Protein AF-A0A0L0BF76-F1 (afdb_monomer_lite)

Sequence (167 aa):
MIHRDQHTRLTITTPVLDPTVLTTLSEDLSPTIALDLIINFTSLLDSRITRIDHTLTQHRNHRQPQHHAQQHHQDAHEAHHRDDSSDDDNSNDGGEDDRHVEALLSMRNGAAMAGARRLELIATSALSRTTKGSIAVEPLIRQLMQEARRFKAAAARIQQPNPHLAA

Radius of gyration: 25.27 Å; chains: 1; bounding box: 90×43×69 Å

Structure (mmCIF, N/CA/C/O backbone):
data_AF-A0A0L0BF76-F1
#
_entry.id   AF-A0A0L0BF76-F1
#
loop_
_atom_site.group_PDB
_atom_site.id
_atom_site.type_symbol
_atom_site.label_atom_id
_atom_site.label_alt_id
_atom_site.label_comp_id
_atom_site.label_asym_id
_atom_site.label_entity_id
_atom_site.label_seq_id
_atom_site.pdbx_PDB_ins_code
_atom_site.Cartn_x
_atom_site.Cartn_y
_atom_site.Cartn_z
_atom_site.occupancy
_atom_site.B_iso_or_equiv
_atom_site.auth_seq_id
_atom_site.auth_comp_id
_atom_site.auth_asym_id
_atom_site.auth_atom_id
_atom_site.pdbx_PDB_model_num
ATOM 1 N N . MET A 1 1 ? -47.607 7.124 -18.768 1.00 45.69 1 MET A N 1
ATOM 2 C CA . MET A 1 1 ? -46.303 7.806 -18.941 1.00 45.69 1 MET A CA 1
ATOM 3 C C . MET A 1 1 ? -45.612 7.892 -17.589 1.00 45.69 1 MET A C 1
ATOM 5 O O . MET A 1 1 ? -45.805 8.868 -16.884 1.00 45.69 1 MET A O 1
ATOM 9 N N . ILE A 1 2 ? -44.878 6.855 -17.180 1.00 57.84 2 ILE A N 1
ATOM 10 C CA . ILE A 1 2 ? -44.111 6.851 -15.927 1.00 57.84 2 ILE A CA 1
ATOM 11 C C . ILE A 1 2 ? -42.776 6.138 -16.185 1.00 57.84 2 ILE A C 1
ATOM 13 O O . ILE A 1 2 ? -42.764 4.974 -16.563 1.00 57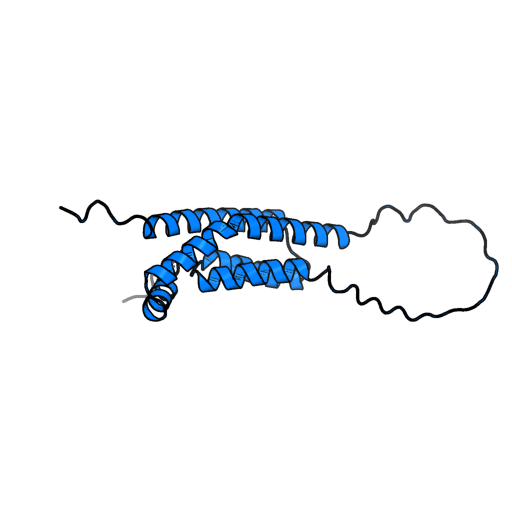.8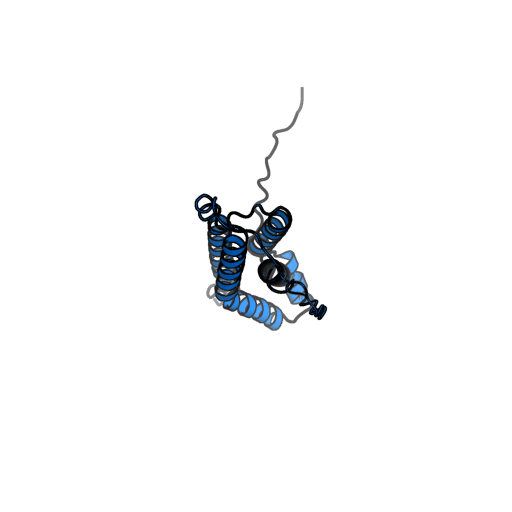4 2 ILE A O 1
ATOM 17 N N . HIS A 1 3 ? -41.708 6.907 -15.951 1.00 52.09 3 HIS A N 1
ATOM 18 C CA . HIS A 1 3 ? -40.372 6.538 -15.466 1.00 52.09 3 HIS A CA 1
ATOM 19 C C . HIS A 1 3 ? -39.430 5.762 -16.391 1.00 52.09 3 HIS A C 1
ATOM 21 O O . HIS A 1 3 ? -39.648 4.596 -16.708 1.00 52.09 3 HIS A O 1
ATOM 27 N N . ARG A 1 4 ? -38.277 6.383 -16.677 1.00 47.19 4 ARG A N 1
ATOM 28 C CA . ARG A 1 4 ? -37.021 5.641 -16.776 1.00 47.19 4 ARG A CA 1
ATOM 29 C C . ARG A 1 4 ? -35.808 6.511 -16.442 1.00 47.19 4 ARG A C 1
ATOM 31 O O . ARG A 1 4 ? -35.504 7.474 -17.136 1.00 47.19 4 ARG A O 1
ATOM 38 N N . ASP A 1 5 ? -35.213 6.129 -15.317 1.00 43.53 5 ASP A N 1
ATOM 39 C CA . ASP A 1 5 ? -33.795 6.129 -14.971 1.00 43.53 5 ASP A CA 1
ATOM 40 C C . ASP A 1 5 ? -32.989 7.424 -15.118 1.00 43.53 5 ASP A C 1
ATOM 42 O O . ASP A 1 5 ? -32.239 7.643 -16.070 1.00 43.53 5 ASP A O 1
ATOM 46 N N . GLN A 1 6 ? -33.015 8.214 -14.041 1.00 49.28 6 GLN A N 1
ATOM 47 C CA . GLN A 1 6 ? -31.829 8.968 -13.659 1.00 49.28 6 GLN A CA 1
ATOM 48 C C . GLN A 1 6 ? -30.742 7.969 -13.250 1.00 49.28 6 GLN A C 1
ATOM 50 O O . GLN A 1 6 ? -30.779 7.406 -12.159 1.00 49.28 6 GLN A O 1
ATOM 55 N N . HIS A 1 7 ? -29.771 7.752 -14.136 1.00 41.53 7 HIS A N 1
ATOM 56 C CA . HIS A 1 7 ? -28.515 7.091 -13.808 1.00 41.53 7 HIS A CA 1
ATOM 57 C C . HIS A 1 7 ? -27.762 7.931 -12.767 1.00 41.53 7 HIS A C 1
ATOM 59 O O . HIS A 1 7 ? -26.927 8.774 -13.102 1.00 41.53 7 HIS A O 1
ATOM 65 N N . THR A 1 8 ? -28.031 7.686 -11.488 1.00 48.16 8 THR A N 1
ATOM 66 C CA . THR A 1 8 ? -27.128 8.023 -10.392 1.00 48.16 8 THR A CA 1
ATOM 67 C C . THR A 1 8 ? -25.820 7.282 -10.649 1.00 48.16 8 THR A C 1
ATOM 69 O O . THR A 1 8 ? -25.641 6.121 -10.287 1.00 48.16 8 THR A O 1
ATOM 72 N N . ARG A 1 9 ? -24.874 7.957 -11.309 1.00 42.00 9 ARG A N 1
ATOM 73 C CA . ARG A 1 9 ? -23.456 7.602 -11.255 1.00 42.00 9 ARG A CA 1
ATOM 74 C C . ARG A 1 9 ? -23.020 7.765 -9.802 1.00 42.00 9 ARG A C 1
ATOM 76 O O . ARG A 1 9 ? -22.516 8.810 -9.408 1.00 42.00 9 ARG A O 1
ATOM 83 N N . LEU A 1 10 ? -23.250 6.729 -9.001 1.00 43.56 10 LEU A N 1
ATOM 84 C CA . LEU A 1 10 ? -22.604 6.551 -7.713 1.00 43.56 10 LEU A CA 1
ATOM 85 C C . LEU A 1 10 ? -21.108 6.447 -8.012 1.00 43.56 10 LEU A C 1
ATOM 87 O O . LEU A 1 10 ? -20.595 5.387 -8.362 1.00 43.56 10 LEU A O 1
ATOM 91 N N . THR A 1 11 ? -20.401 7.572 -7.968 1.00 46.62 11 THR A N 1
ATOM 92 C CA . THR A 1 11 ? -18.943 7.583 -7.911 1.00 46.62 11 THR A CA 1
ATOM 93 C C . THR A 1 11 ? -18.562 6.954 -6.582 1.00 46.62 11 THR A C 1
ATOM 95 O O . THR A 1 11 ? -18.493 7.635 -5.558 1.00 46.62 11 THR A O 1
ATOM 98 N N . ILE A 1 12 ? -18.389 5.631 -6.590 1.00 58.25 12 ILE A N 1
ATOM 99 C CA . ILE A 1 12 ? -17.930 4.856 -5.443 1.00 58.25 12 ILE A CA 1
ATOM 100 C C . ILE A 1 12 ? -16.511 5.339 -5.142 1.00 58.25 12 ILE A C 1
ATOM 102 O O . ILE A 1 12 ? -15.534 4.938 -5.775 1.00 58.25 12 ILE A O 1
ATOM 106 N N . THR A 1 13 ? -16.402 6.288 -4.217 1.00 76.38 13 THR A N 1
ATOM 107 C CA . THR A 1 13 ? -15.116 6.786 -3.745 1.00 76.38 13 THR A CA 1
ATOM 108 C C . THR A 1 13 ? -14.524 5.688 -2.881 1.00 76.38 13 THR A C 1
ATOM 110 O O . THR A 1 13 ? -14.979 5.480 -1.762 1.00 76.38 13 THR A O 1
ATOM 113 N N . THR A 1 14 ? -13.536 4.956 -3.403 1.00 81.25 14 THR A N 1
ATOM 114 C CA . THR A 1 14 ? -12.830 3.951 -2.602 1.00 81.25 14 THR A CA 1
ATOM 115 C C . THR A 1 14 ? -12.260 4.635 -1.361 1.00 81.25 14 THR A C 1
ATOM 117 O O . THR A 1 14 ? -11.498 5.605 -1.528 1.00 81.25 14 THR A O 1
ATOM 120 N N . PRO A 1 15 ? -12.636 4.184 -0.153 1.00 86.31 15 PRO A N 1
ATOM 121 C CA . PRO A 1 15 ? -12.181 4.809 1.071 1.00 86.31 15 PRO A CA 1
ATOM 122 C C . PRO A 1 15 ? -10.672 4.595 1.233 1.00 86.31 15 PRO A C 1
ATOM 124 O O . PRO A 1 15 ? -10.092 3.643 0.708 1.00 86.31 15 PRO A O 1
ATOM 127 N N . VAL A 1 16 ? -10.018 5.534 1.916 1.00 89.00 16 VAL A N 1
ATOM 128 C CA . VAL A 1 16 ? -8.572 5.465 2.185 1.00 89.00 16 VAL A CA 1
ATOM 129 C C . VAL A 1 16 ? -8.261 4.347 3.186 1.00 89.00 16 VAL A C 1
ATOM 131 O O . VAL A 1 16 ? -7.258 3.655 3.029 1.00 89.00 16 VAL A O 1
ATOM 134 N N . LEU A 1 17 ? -9.146 4.170 4.168 1.00 89.75 17 LEU A N 1
ATOM 135 C CA . LEU A 1 17 ? -9.170 3.074 5.131 1.00 89.75 17 LEU A CA 1
ATOM 136 C C . LEU A 1 17 ? -10.441 2.265 4.907 1.00 89.75 17 LEU A C 1
ATOM 138 O O . LEU A 1 17 ? -11.532 2.834 4.885 1.00 89.75 17 LEU A O 1
ATOM 142 N N . ASP A 1 18 ? -10.293 0.963 4.734 1.00 92.31 18 ASP A N 1
ATOM 143 C CA . ASP A 1 18 ? -11.413 0.049 4.583 1.00 92.31 18 ASP A CA 1
ATOM 144 C C . ASP A 1 18 ? -12.053 -0.226 5.958 1.00 92.31 18 ASP A C 1
ATOM 146 O O . ASP A 1 18 ? -11.412 -0.843 6.814 1.00 92.31 18 ASP A O 1
ATOM 150 N N . PRO A 1 19 ? -13.296 0.235 6.204 1.00 89.44 19 PRO A N 1
ATOM 151 C CA . PRO A 1 19 ? -13.946 0.041 7.494 1.00 89.44 19 PRO A CA 1
ATOM 152 C C . PRO A 1 19 ? -14.225 -1.435 7.781 1.00 89.44 19 PRO A C 1
ATOM 154 O O . PRO A 1 19 ? -14.171 -1.835 8.936 1.00 89.44 19 PRO A O 1
ATOM 157 N N . THR A 1 20 ? -14.471 -2.254 6.754 1.00 92.69 20 THR A N 1
ATOM 158 C CA . THR A 1 20 ? -14.720 -3.686 6.930 1.00 92.69 20 THR A CA 1
ATOM 159 C C . THR A 1 20 ? -13.459 -4.383 7.425 1.00 92.69 20 THR A C 1
ATOM 161 O O . THR A 1 20 ? -13.525 -5.123 8.399 1.00 92.69 20 THR A O 1
ATOM 164 N N . VAL A 1 21 ? -12.298 -4.080 6.832 1.00 92.19 21 VAL A N 1
ATOM 165 C CA . VAL A 1 21 ? -11.008 -4.627 7.294 1.00 92.19 21 VAL A CA 1
ATOM 166 C C . VAL A 1 21 ? -10.702 -4.186 8.725 1.00 92.19 21 VAL A C 1
ATOM 168 O O . VAL A 1 21 ? -10.252 -5.000 9.523 1.00 92.19 21 VAL A O 1
ATOM 171 N N . LEU A 1 22 ? -10.972 -2.927 9.080 1.00 89.00 22 LEU A N 1
ATOM 172 C CA . LEU A 1 22 ? -10.767 -2.438 10.449 1.00 89.00 22 LEU A CA 1
ATOM 173 C C . LEU A 1 22 ? -11.657 -3.148 11.474 1.00 89.00 22 LEU A C 1
ATOM 175 O O . LEU A 1 22 ? -11.180 -3.474 12.562 1.00 89.00 22 LEU A O 1
ATOM 179 N N . THR A 1 23 ? -12.929 -3.386 11.136 1.00 92.25 23 THR A N 1
ATOM 180 C CA . THR A 1 23 ? -13.856 -4.131 11.995 1.00 92.25 23 THR A CA 1
ATOM 181 C C . THR A 1 23 ? -13.369 -5.560 12.183 1.00 92.25 23 THR A C 1
ATOM 183 O O . THR A 1 23 ? -13.173 -5.968 13.320 1.00 92.25 23 THR A O 1
ATOM 186 N N . THR A 1 24 ? -13.061 -6.271 11.096 1.00 93.00 24 THR A N 1
ATOM 187 C CA . THR A 1 24 ? -12.552 -7.647 11.169 1.00 93.00 24 THR A CA 1
ATOM 188 C C . THR A 1 24 ? -11.244 -7.731 11.955 1.00 93.00 24 THR A C 1
ATOM 190 O O . THR A 1 24 ? -11.117 -8.571 12.834 1.00 93.00 24 THR A O 1
ATOM 193 N N . LEU A 1 25 ? -10.294 -6.813 11.734 1.00 91.12 25 LEU A N 1
ATOM 194 C CA . LEU A 1 25 ? -9.057 -6.762 12.521 1.00 91.12 25 LEU A CA 1
ATOM 195 C C . LEU A 1 25 ? -9.315 -6.539 14.011 1.00 91.12 25 LEU A C 1
ATOM 197 O O . LEU A 1 25 ? -8.584 -7.093 14.814 1.00 91.12 25 LEU A O 1
ATOM 201 N N . SER A 1 26 ? -10.302 -5.721 14.380 1.00 90.81 26 SER A N 1
ATOM 202 C CA . SER A 1 26 ? -10.629 -5.443 15.789 1.00 90.81 26 SER A CA 1
ATOM 203 C C . SER A 1 26 ? -11.451 -6.553 16.455 1.00 90.81 26 SER A C 1
ATOM 205 O O . SER A 1 26 ? -11.559 -6.579 17.680 1.00 90.81 26 SER A O 1
ATOM 207 N N . GLU A 1 27 ? -12.082 -7.417 15.660 1.00 94.06 27 GLU A N 1
ATOM 208 C CA . GLU A 1 27 ? -12.786 -8.615 16.126 1.00 94.06 27 GLU A CA 1
ATOM 209 C C . GLU A 1 27 ? -11.806 -9.786 16.292 1.00 94.06 27 GLU A C 1
ATOM 211 O O . GLU A 1 27 ? -11.817 -10.454 17.327 1.00 94.06 27 GLU A O 1
ATOM 216 N N . ASP A 1 28 ? -10.926 -9.996 15.308 1.00 95.12 28 ASP A N 1
ATOM 217 C CA . ASP A 1 28 ? -9.936 -11.080 15.291 1.00 95.12 28 ASP A CA 1
ATOM 218 C C . ASP A 1 28 ? -8.720 -10.783 16.184 1.00 95.12 28 ASP A C 1
ATOM 220 O O . ASP A 1 28 ? -8.120 -11.686 16.774 1.00 95.12 28 ASP A O 1
ATOM 224 N N . LEU A 1 29 ? -8.335 -9.510 16.281 1.00 90.88 29 LEU A N 1
ATOM 225 C CA . LEU A 1 29 ? -7.261 -9.004 17.131 1.00 90.88 29 LEU A CA 1
ATOM 226 C C . LEU A 1 29 ? -7.866 -8.025 18.134 1.00 90.88 29 LEU A C 1
ATOM 228 O O . LEU A 1 29 ? -8.844 -7.346 17.841 1.00 90.88 29 LEU A O 1
ATOM 232 N N . SER A 1 30 ? -7.266 -7.878 19.316 1.00 93.25 30 SER A N 1
ATOM 233 C CA . SER A 1 30 ? -7.707 -6.802 20.208 1.00 93.25 30 SER A CA 1
ATOM 234 C C . SER A 1 30 ? -7.554 -5.436 19.506 1.00 93.25 30 SER A C 1
ATOM 236 O O . SER A 1 30 ? -6.600 -5.251 18.740 1.00 93.25 30 SER A O 1
ATOM 238 N N . PRO A 1 31 ? -8.430 -4.447 19.777 1.00 90.81 31 PRO A N 1
ATOM 239 C CA . PRO A 1 31 ? -8.363 -3.134 19.128 1.00 90.81 31 PRO A CA 1
ATOM 240 C C . PRO A 1 31 ? -6.987 -2.458 19.229 1.00 90.81 31 PRO A C 1
ATOM 242 O O . PRO A 1 31 ? -6.551 -1.788 18.295 1.00 90.81 31 PRO A O 1
ATOM 245 N N . THR A 1 32 ? -6.272 -2.675 20.337 1.00 92.06 32 THR A N 1
ATOM 246 C CA . THR A 1 32 ? -4.900 -2.189 20.533 1.00 92.06 32 THR A CA 1
ATOM 247 C C . THR A 1 32 ? -3.929 -2.799 19.524 1.00 92.06 32 THR A C 1
ATOM 249 O O . THR A 1 32 ? -3.174 -2.071 18.890 1.00 92.06 32 THR A O 1
ATOM 252 N N . ILE A 1 33 ? -3.982 -4.120 19.317 1.00 94.44 33 ILE A N 1
ATOM 253 C CA . ILE A 1 33 ? -3.107 -4.817 18.363 1.00 94.44 33 ILE A CA 1
ATOM 254 C C . ILE A 1 33 ? -3.438 -4.397 16.926 1.00 94.44 33 ILE A C 1
ATOM 256 O O . ILE A 1 33 ? -2.531 -4.170 16.124 1.00 94.44 33 ILE A O 1
ATOM 260 N N . ALA A 1 34 ? -4.726 -4.258 16.597 1.00 92.50 34 ALA A N 1
ATOM 261 C CA . ALA A 1 34 ? -5.156 -3.765 15.291 1.00 92.50 34 ALA A CA 1
ATOM 262 C C . ALA A 1 34 ? -4.612 -2.349 15.017 1.00 92.50 34 ALA A C 1
ATOM 264 O O . ALA A 1 34 ? -4.093 -2.075 13.931 1.00 92.50 34 ALA A O 1
ATOM 265 N N . LEU A 1 35 ? -4.665 -1.462 16.015 1.00 92.56 35 LEU A N 1
ATOM 266 C CA . LEU A 1 35 ? -4.116 -0.113 15.915 1.00 92.56 35 LEU A CA 1
ATOM 267 C C . LEU A 1 35 ? -2.587 -0.116 15.775 1.00 92.56 35 LEU A C 1
ATOM 269 O O . LEU A 1 35 ? -2.061 0.585 14.908 1.00 92.56 35 LEU A O 1
ATOM 273 N N . ASP A 1 36 ? -1.881 -0.932 16.558 1.00 94.56 36 ASP A N 1
ATOM 274 C CA . ASP A 1 36 ? -0.424 -1.084 16.471 1.00 94.56 36 ASP A CA 1
ATOM 275 C C . ASP A 1 36 ? 0.011 -1.578 15.088 1.00 94.56 36 ASP A C 1
ATOM 277 O O . ASP A 1 36 ? 0.995 -1.088 14.531 1.00 94.56 36 ASP A O 1
ATOM 281 N N . LEU A 1 37 ? -0.738 -2.503 14.481 1.00 94.38 37 LEU A N 1
ATOM 282 C CA . LEU A 1 37 ? -0.484 -2.967 13.116 1.00 94.38 37 LEU A CA 1
ATOM 283 C C . LEU A 1 37 ? -0.574 -1.813 12.112 1.00 94.38 37 LEU A C 1
ATOM 285 O O . LEU A 1 37 ? 0.315 -1.658 11.270 1.00 94.38 37 LEU A O 1
ATOM 289 N N . ILE A 1 38 ? -1.610 -0.978 12.215 1.00 93.94 38 ILE A N 1
ATOM 290 C CA . ILE A 1 38 ? -1.791 0.189 11.341 1.00 93.94 38 ILE A CA 1
ATOM 291 C C . ILE A 1 38 ? -0.654 1.190 11.557 1.00 93.94 38 ILE A C 1
ATOM 293 O O . ILE A 1 38 ? -0.069 1.660 10.580 1.00 93.94 38 ILE A O 1
ATOM 297 N N . ILE A 1 39 ? -0.290 1.484 12.809 1.00 94.06 39 ILE A N 1
ATOM 298 C CA . ILE A 1 39 ? 0.824 2.381 13.152 1.00 94.06 39 ILE A CA 1
ATOM 299 C C . ILE A 1 39 ? 2.133 1.858 12.552 1.00 94.06 39 ILE A C 1
ATOM 301 O O . ILE A 1 39 ? 2.818 2.584 11.827 1.00 94.06 39 ILE A O 1
ATOM 305 N N . ASN A 1 40 ? 2.447 0.584 12.772 1.00 95.69 40 ASN A N 1
ATOM 306 C CA . ASN A 1 40 ? 3.652 -0.052 12.249 1.00 95.69 40 ASN A CA 1
ATOM 307 C C . ASN A 1 40 ? 3.678 -0.056 10.720 1.00 95.69 40 ASN A C 1
ATOM 309 O O . ASN A 1 40 ? 4.713 0.203 10.110 1.00 95.69 40 ASN A O 1
ATOM 313 N N . PHE A 1 41 ? 2.542 -0.289 10.065 1.00 96.00 41 PHE A N 1
ATOM 314 C CA . PHE A 1 41 ? 2.477 -0.158 8.617 1.00 96.00 41 PHE A CA 1
ATOM 315 C C . PHE A 1 41 ? 2.720 1.294 8.175 1.00 96.00 41 PHE A C 1
ATOM 317 O O . PHE A 1 41 ? 3.522 1.522 7.268 1.00 96.00 41 PHE A O 1
ATOM 324 N N . THR A 1 42 ? 2.104 2.287 8.834 1.00 95.38 42 THR A N 1
ATOM 325 C CA . THR A 1 42 ? 2.287 3.708 8.482 1.00 95.38 42 THR A CA 1
ATOM 326 C C . THR A 1 42 ? 3.727 4.192 8.620 1.00 95.38 42 THR A C 1
ATOM 328 O O . THR A 1 42 ? 4.177 4.966 7.769 1.00 95.38 42 THR A O 1
ATOM 331 N N . SER A 1 43 ? 4.459 3.741 9.645 1.00 96.06 43 SER A N 1
ATOM 332 C CA . SER A 1 43 ? 5.856 4.132 9.870 1.00 96.06 43 SER A CA 1
ATOM 333 C C . SER A 1 43 ? 6.790 3.577 8.790 1.00 96.06 43 SER A C 1
ATOM 335 O O . SER A 1 43 ? 7.764 4.227 8.415 1.00 96.06 43 SER A O 1
ATOM 337 N N . LEU A 1 44 ? 6.450 2.420 8.214 1.00 96.69 44 LEU A N 1
ATOM 338 C CA . LEU A 1 44 ? 7.225 1.765 7.160 1.00 96.69 44 LEU A CA 1
ATOM 339 C C . LEU A 1 44 ? 6.888 2.249 5.740 1.00 96.69 44 LEU A C 1
ATOM 341 O O . LEU A 1 44 ? 7.558 1.846 4.790 1.00 96.69 44 LEU A O 1
ATOM 345 N N . LEU A 1 45 ? 5.861 3.082 5.548 1.00 95.56 45 LEU A N 1
ATOM 346 C CA . LEU A 1 45 ? 5.413 3.458 4.201 1.00 95.56 45 LEU A CA 1
ATOM 347 C C . LEU A 1 45 ? 6.485 4.188 3.389 1.00 95.56 45 LEU A C 1
ATOM 349 O O . LEU A 1 45 ? 6.689 3.846 2.226 1.00 95.56 45 LEU A O 1
ATOM 353 N N . ASP A 1 46 ? 7.178 5.164 3.980 1.00 96.00 46 ASP A N 1
ATOM 354 C CA . ASP A 1 46 ? 8.155 5.962 3.228 1.00 96.00 46 ASP A CA 1
ATOM 355 C C . ASP A 1 46 ? 9.350 5.105 2.805 1.00 96.00 46 ASP A C 1
ATOM 357 O O . ASP A 1 46 ? 9.738 5.124 1.640 1.00 96.00 46 ASP A O 1
ATOM 361 N N . SER A 1 47 ? 9.882 4.285 3.717 1.00 96.19 47 SER A N 1
ATOM 362 C CA . SER A 1 47 ? 11.007 3.396 3.412 1.00 96.19 47 SER A CA 1
ATOM 363 C C . SER A 1 47 ? 10.643 2.356 2.351 1.00 96.19 47 SER A C 1
ATOM 365 O O . SER A 1 47 ? 11.434 2.102 1.440 1.00 96.19 47 SER A O 1
ATOM 367 N N . ARG A 1 48 ? 9.426 1.797 2.399 1.00 96.12 48 ARG A N 1
ATOM 368 C CA . ARG A 1 48 ? 8.933 0.866 1.372 1.00 96.12 48 ARG A CA 1
ATOM 369 C C . ARG A 1 48 ? 8.776 1.542 0.011 1.00 96.12 48 ARG A C 1
ATOM 371 O O . ARG A 1 48 ? 9.159 0.946 -0.991 1.00 96.12 48 ARG A O 1
ATOM 378 N N . ILE A 1 49 ? 8.251 2.769 -0.042 1.00 96.50 49 ILE A N 1
ATOM 379 C CA . ILE A 1 49 ? 8.117 3.521 -1.300 1.00 96.50 49 ILE A CA 1
ATOM 380 C C . ILE A 1 49 ? 9.494 3.834 -1.891 1.00 96.50 49 ILE A C 1
ATOM 382 O O . ILE A 1 49 ? 9.696 3.596 -3.078 1.00 96.50 49 ILE A O 1
ATOM 386 N N . THR A 1 50 ? 10.457 4.271 -1.076 1.00 96.12 50 THR A N 1
ATOM 387 C CA . THR A 1 50 ? 11.841 4.500 -1.521 1.00 96.12 50 THR A CA 1
ATOM 388 C C . THR A 1 50 ? 12.483 3.222 -2.061 1.00 96.12 50 THR A C 1
ATOM 390 O O . THR A 1 50 ? 13.135 3.250 -3.102 1.00 96.12 50 THR A O 1
ATOM 393 N N . ARG A 1 51 ? 12.270 2.071 -1.407 1.00 94.88 51 ARG A N 1
ATOM 394 C CA . ARG A 1 51 ? 12.767 0.779 -1.910 1.00 94.88 51 ARG A CA 1
ATOM 395 C C . ARG A 1 51 ? 12.130 0.403 -3.253 1.00 94.88 51 ARG A C 1
ATOM 397 O O . ARG A 1 51 ? 12.828 -0.106 -4.129 1.00 94.88 51 ARG A O 1
ATOM 404 N N . ILE A 1 52 ? 10.832 0.659 -3.440 1.00 94.62 52 ILE A N 1
ATOM 405 C CA . ILE A 1 52 ? 10.149 0.441 -4.727 1.00 94.62 52 ILE A CA 1
ATOM 406 C C . ILE A 1 52 ? 10.743 1.346 -5.813 1.00 94.62 52 ILE A C 1
ATOM 408 O O . ILE A 1 52 ? 11.046 0.859 -6.897 1.00 94.62 52 ILE A O 1
ATOM 412 N N . ASP A 1 53 ? 10.951 2.632 -5.524 1.00 95.50 53 ASP A N 1
ATOM 413 C CA . ASP A 1 53 ? 11.552 3.586 -6.465 1.00 95.50 53 ASP A CA 1
ATOM 414 C C . ASP A 1 53 ? 12.950 3.144 -6.909 1.00 95.50 53 ASP A C 1
ATOM 416 O O . ASP A 1 53 ? 13.234 3.034 -8.103 1.00 95.50 53 ASP A O 1
ATOM 420 N N . HIS A 1 54 ? 13.794 2.781 -5.941 1.00 93.69 54 HIS A N 1
ATOM 421 C CA . HIS A 1 54 ? 15.148 2.311 -6.200 1.00 93.69 54 HIS A CA 1
ATOM 422 C C . HIS A 1 54 ? 15.162 1.042 -7.061 1.00 93.69 54 HIS A C 1
ATOM 424 O O . HIS A 1 54 ? 15.821 1.004 -8.097 1.00 93.69 54 HIS A O 1
ATOM 430 N N . THR A 1 55 ? 14.396 0.017 -6.676 1.00 92.62 55 THR A N 1
ATOM 431 C CA . THR A 1 55 ? 14.367 -1.267 -7.400 1.00 92.62 55 THR A CA 1
ATOM 432 C C . THR A 1 55 ? 13.780 -1.137 -8.809 1.00 92.62 55 THR A C 1
ATOM 434 O O . THR A 1 55 ? 14.307 -1.737 -9.744 1.00 92.62 55 THR A O 1
ATOM 437 N N . LEU A 1 56 ? 12.743 -0.316 -9.004 1.00 89.62 56 LEU A N 1
ATOM 438 C CA . LEU A 1 56 ? 12.176 -0.055 -10.331 1.00 89.62 56 LEU A CA 1
ATOM 439 C C . LEU A 1 56 ? 13.121 0.754 -11.226 1.00 89.62 56 LEU A C 1
ATOM 441 O O . LEU A 1 56 ? 13.226 0.467 -12.420 1.00 89.62 56 LEU A O 1
ATOM 445 N N . THR A 1 57 ? 13.814 1.746 -10.666 1.00 90.38 57 THR A N 1
ATOM 446 C CA . THR A 1 57 ? 14.799 2.554 -11.397 1.00 90.38 57 THR A CA 1
ATOM 447 C C . THR A 1 57 ? 15.997 1.708 -11.814 1.00 90.38 57 THR A C 1
ATOM 449 O O . THR A 1 57 ? 16.414 1.763 -12.970 1.00 90.38 57 THR A O 1
ATOM 452 N N . GLN A 1 58 ? 16.504 0.860 -10.915 1.00 88.56 58 GLN A N 1
ATOM 453 C CA . GLN A 1 58 ? 17.565 -0.091 -11.238 1.00 88.56 58 GLN A CA 1
ATOM 454 C C . GLN A 1 58 ? 17.146 -1.034 -12.367 1.00 88.56 58 GLN A C 1
ATOM 456 O O . GLN A 1 58 ? 17.857 -1.122 -13.364 1.00 88.56 58 GLN A O 1
ATOM 461 N N . HIS A 1 59 ? 15.983 -1.681 -12.272 1.00 86.50 59 HIS A N 1
ATOM 462 C CA . HIS A 1 59 ? 15.502 -2.582 -13.325 1.00 86.50 59 HIS A CA 1
ATOM 463 C C . HIS A 1 59 ? 15.328 -1.864 -14.678 1.00 86.50 59 HIS A C 1
ATOM 465 O O . HIS A 1 59 ? 15.699 -2.397 -15.724 1.00 86.50 59 HIS A O 1
ATOM 471 N N . ARG A 1 60 ? 14.837 -0.615 -14.682 1.00 85.19 60 ARG A N 1
ATOM 472 C CA . ARG A 1 60 ? 14.752 0.202 -15.905 1.00 85.19 60 ARG A CA 1
ATOM 473 C C . ARG A 1 60 ? 16.125 0.458 -16.531 1.00 85.19 60 ARG A C 1
ATOM 475 O O . ARG A 1 60 ? 16.241 0.374 -17.750 1.00 85.19 60 ARG A O 1
ATOM 482 N N . ASN A 1 61 ? 17.134 0.767 -15.718 1.00 83.94 61 ASN A N 1
ATOM 483 C CA . ASN A 1 61 ? 18.490 1.035 -16.196 1.00 83.94 61 ASN A CA 1
ATOM 484 C C . ASN A 1 61 ? 19.141 -0.221 -16.797 1.00 83.94 61 ASN A C 1
ATOM 486 O O . ASN A 1 61 ? 19.776 -0.119 -17.839 1.00 83.94 61 ASN A O 1
ATOM 490 N N . HIS A 1 62 ? 18.925 -1.402 -16.205 1.00 81.00 62 HIS A N 1
ATOM 491 C CA . HIS A 1 62 ? 19.423 -2.670 -16.759 1.00 81.00 62 HIS A CA 1
ATOM 492 C C . HIS A 1 62 ? 18.712 -3.057 -18.066 1.00 81.00 62 HIS A C 1
ATOM 494 O O . HIS A 1 62 ? 19.335 -3.586 -18.982 1.00 81.00 62 HIS A O 1
ATOM 500 N N . ARG A 1 63 ? 17.417 -2.734 -18.205 1.00 74.94 63 ARG A N 1
ATOM 501 C CA . ARG A 1 63 ? 16.639 -2.996 -19.430 1.00 74.94 63 ARG A CA 1
ATOM 502 C C . ARG A 1 63 ? 16.851 -2.011 -20.575 1.00 74.94 63 ARG A C 1
ATOM 504 O O . ARG A 1 63 ? 16.313 -2.245 -21.656 1.00 74.94 63 ARG A O 1
ATOM 511 N N . GLN A 1 64 ? 17.595 -0.929 -20.376 1.00 66.69 64 GLN A N 1
ATOM 512 C CA . GLN A 1 64 ? 18.060 -0.079 -21.469 1.00 66.69 64 GLN A CA 1
ATOM 513 C C . GLN A 1 64 ? 19.506 -0.459 -21.808 1.00 66.69 64 GLN A C 1
ATOM 515 O O . GLN A 1 64 ? 20.428 0.215 -21.347 1.00 66.69 64 GLN A O 1
ATOM 520 N N . PRO A 1 65 ? 19.748 -1.517 -22.611 1.00 57.47 65 PRO A N 1
ATOM 521 C CA . PRO A 1 65 ? 21.075 -1.735 -23.150 1.00 57.47 65 PRO A CA 1
ATOM 522 C C . PRO A 1 65 ? 21.458 -0.510 -23.981 1.00 57.47 65 PRO A C 1
ATOM 524 O O . PRO A 1 65 ? 20.636 0.072 -24.696 1.00 57.47 65 PRO A O 1
ATOM 527 N N . GLN A 1 66 ? 22.715 -0.104 -23.841 1.00 53.75 66 GLN A N 1
ATOM 528 C CA . GLN A 1 66 ? 23.350 0.982 -24.569 1.00 53.75 66 GLN A CA 1
ATOM 529 C C . GLN A 1 66 ? 23.187 0.798 -26.090 1.00 53.75 66 GLN A C 1
ATOM 531 O O . GLN A 1 66 ? 24.082 0.311 -26.769 1.00 53.75 66 GLN A O 1
ATOM 536 N N . HIS A 1 67 ? 22.085 1.267 -26.674 1.00 53.47 67 HIS A N 1
ATOM 537 C CA . HIS A 1 67 ? 21.905 1.338 -28.131 1.00 53.47 67 HIS A CA 1
ATOM 538 C C . HIS A 1 67 ? 22.849 2.359 -28.814 1.00 53.47 67 HIS A C 1
ATOM 540 O O . HIS A 1 67 ? 22.646 2.698 -29.974 1.00 53.47 67 HIS A O 1
ATOM 546 N N . HIS A 1 68 ? 23.879 2.858 -28.120 1.00 52.97 68 HIS A N 1
ATOM 547 C CA . HIS A 1 68 ? 24.794 3.894 -28.609 1.00 52.97 68 HIS A CA 1
ATOM 548 C C . HIS A 1 68 ? 26.246 3.436 -28.827 1.00 52.97 68 HIS A C 1
ATOM 550 O O . HIS A 1 68 ? 27.049 4.245 -29.279 1.00 52.97 68 HIS A O 1
ATOM 556 N N . ALA A 1 69 ? 26.607 2.175 -28.562 1.00 56.59 69 ALA A N 1
ATOM 557 C CA . ALA A 1 69 ? 28.010 1.738 -28.634 1.00 56.59 69 ALA A CA 1
ATOM 558 C C . ALA A 1 69 ? 28.344 0.755 -29.772 1.00 56.59 69 ALA A C 1
ATOM 560 O O . ALA A 1 69 ? 29.410 0.149 -29.751 1.00 56.59 69 ALA A O 1
ATOM 561 N N . GLN A 1 70 ? 27.487 0.597 -30.788 1.00 51.06 70 GLN A N 1
ATOM 562 C CA . GLN A 1 70 ? 27.767 -0.334 -31.890 1.00 51.06 70 GLN A CA 1
ATOM 563 C C . GLN A 1 70 ? 27.604 0.323 -33.261 1.00 51.06 70 GLN A C 1
ATOM 565 O O . GLN A 1 70 ? 26.789 -0.082 -34.082 1.00 51.06 70 GLN A O 1
ATOM 570 N N . GLN A 1 71 ? 28.403 1.366 -33.505 1.00 54.00 71 GLN A N 1
ATOM 571 C CA . GLN A 1 71 ? 28.622 1.884 -34.861 1.00 54.00 71 GLN A CA 1
ATOM 572 C C . GLN A 1 71 ? 30.094 2.170 -35.199 1.00 54.00 71 GLN A C 1
ATOM 574 O O . GLN A 1 71 ? 30.387 2.705 -36.261 1.00 54.00 71 GLN A O 1
ATOM 579 N N . HIS A 1 72 ? 31.041 1.750 -34.356 1.00 55.75 72 HIS A N 1
ATOM 580 C CA . HIS A 1 72 ? 32.468 1.842 -34.663 1.00 55.75 72 HIS A CA 1
ATOM 581 C C . HIS A 1 72 ? 33.173 0.533 -34.307 1.00 55.75 72 HIS A C 1
ATOM 583 O O . HIS A 1 72 ? 33.500 0.320 -33.145 1.00 55.75 72 HIS A O 1
ATOM 589 N N . HIS A 1 73 ? 33.319 -0.341 -35.305 1.00 51.47 73 HIS A N 1
ATOM 590 C CA . HIS A 1 73 ? 34.500 -1.159 -35.640 1.00 51.47 73 HIS A CA 1
ATOM 591 C C . HIS A 1 73 ? 34.055 -2.244 -36.634 1.00 51.47 73 HIS A C 1
ATOM 593 O O . HIS A 1 73 ? 33.797 -3.391 -36.280 1.00 51.47 73 HIS A O 1
ATOM 599 N N . GLN A 1 74 ? 33.913 -1.846 -37.899 1.00 54.53 74 GLN A N 1
ATOM 600 C CA . GLN A 1 74 ? 34.306 -2.732 -38.992 1.00 54.53 74 GLN A CA 1
ATOM 601 C C . GLN A 1 74 ? 35.820 -2.561 -39.181 1.00 54.53 74 GLN A C 1
ATOM 603 O O . GLN A 1 74 ? 36.335 -1.472 -38.942 1.00 54.53 74 GLN A O 1
ATOM 608 N N . ASP A 1 75 ? 36.474 -3.649 -39.583 1.00 53.53 75 ASP A N 1
ATOM 609 C CA . ASP A 1 75 ? 37.919 -3.844 -39.762 1.00 53.53 75 ASP A CA 1
ATOM 610 C C . ASP A 1 75 ? 38.741 -4.055 -38.479 1.00 53.53 75 ASP A C 1
ATOM 612 O O . ASP A 1 75 ? 39.216 -3.119 -37.845 1.00 53.53 75 ASP A O 1
ATOM 616 N N . ALA A 1 76 ? 39.005 -5.321 -38.126 1.00 55.81 76 ALA A N 1
ATOM 617 C CA . ALA A 1 76 ? 40.173 -6.030 -38.666 1.00 55.81 76 ALA A CA 1
ATOM 618 C C . ALA A 1 76 ? 40.482 -7.347 -37.904 1.00 55.81 76 ALA A C 1
ATOM 620 O O . ALA A 1 76 ? 40.517 -7.382 -36.678 1.00 55.81 76 ALA A O 1
ATOM 621 N N . HIS A 1 77 ? 40.809 -8.380 -38.690 1.00 53.09 77 HIS A N 1
ATOM 622 C CA . HIS A 1 77 ? 41.560 -9.608 -38.374 1.00 53.09 77 HIS A CA 1
ATOM 623 C C . HIS A 1 77 ? 40.876 -10.820 -37.706 1.00 53.09 77 HIS A C 1
ATOM 625 O O . HIS A 1 77 ? 40.849 -10.994 -36.490 1.00 53.09 77 HIS A O 1
ATOM 631 N N . GLU A 1 78 ? 40.494 -11.760 -38.581 1.00 50.62 78 GLU A N 1
ATOM 632 C CA . GLU A 1 78 ? 40.653 -13.207 -38.386 1.00 50.62 78 GLU A CA 1
ATOM 633 C C . GLU A 1 78 ? 42.112 -13.575 -38.051 1.00 50.62 78 GLU A C 1
ATOM 635 O O . GLU A 1 78 ? 43.027 -13.173 -38.771 1.00 50.62 78 GLU A O 1
ATOM 640 N N . ALA A 1 79 ? 42.328 -14.397 -37.018 1.00 52.91 79 ALA A N 1
ATOM 641 C CA . ALA A 1 79 ? 42.798 -15.786 -37.165 1.00 52.91 79 ALA A CA 1
ATOM 642 C C . ALA A 1 79 ? 43.207 -16.417 -35.812 1.00 52.91 79 ALA A C 1
ATOM 644 O O . ALA A 1 79 ? 44.012 -15.863 -35.075 1.00 52.91 79 ALA A O 1
ATOM 645 N N . HIS A 1 80 ? 42.695 -17.635 -35.589 1.00 52.06 80 HIS A N 1
ATOM 646 C CA . HIS A 1 80 ? 43.220 -18.740 -34.764 1.00 52.06 80 HIS A CA 1
ATOM 647 C C . HIS A 1 80 ? 43.568 -18.526 -33.276 1.00 52.06 80 HIS A C 1
ATOM 649 O O . HIS A 1 80 ? 44.609 -17.975 -32.950 1.00 52.06 80 HIS A O 1
ATOM 655 N N . HIS A 1 81 ? 42.851 -19.215 -32.376 1.00 53.16 81 HIS A N 1
ATOM 656 C CA . HIS A 1 81 ? 43.275 -20.531 -31.860 1.00 53.16 81 HIS A CA 1
ATOM 657 C C . HIS A 1 81 ? 42.160 -21.201 -31.034 1.00 53.16 81 HIS A C 1
ATOM 659 O O . HIS A 1 81 ? 41.472 -20.550 -30.254 1.00 53.16 81 HIS A O 1
ATOM 665 N N . ARG A 1 82 ? 41.995 -22.514 -31.234 1.00 53.94 82 ARG A N 1
ATOM 666 C CA . ARG A 1 82 ? 41.272 -23.439 -30.347 1.00 53.94 82 ARG A CA 1
ATOM 667 C C . ARG A 1 82 ? 42.111 -23.651 -29.083 1.00 53.94 82 ARG A C 1
ATOM 669 O O . ARG A 1 82 ? 43.323 -23.797 -29.234 1.00 53.94 82 ARG A O 1
ATOM 676 N N . ASP A 1 83 ? 41.508 -23.676 -27.898 1.00 49.50 83 ASP A N 1
ATOM 677 C CA . ASP A 1 83 ? 41.168 -24.916 -27.181 1.00 49.50 83 ASP A CA 1
ATOM 678 C C . ASP A 1 83 ? 40.601 -24.630 -25.777 1.00 49.50 83 ASP A C 1
ATOM 680 O O . ASP A 1 83 ? 41.002 -23.683 -25.110 1.00 49.50 83 ASP A O 1
ATOM 684 N N . ASP A 1 84 ? 39.678 -25.509 -25.388 1.00 54.81 84 ASP A N 1
ATOM 685 C CA . ASP A 1 84 ? 39.542 -26.114 -24.058 1.00 54.81 84 ASP A CA 1
ATOM 686 C C . ASP A 1 84 ? 39.207 -25.246 -22.828 1.00 54.81 84 ASP A C 1
ATOM 688 O O . ASP A 1 84 ? 40.065 -24.594 -22.235 1.00 54.81 84 ASP A O 1
ATOM 692 N N . SER A 1 85 ? 37.943 -25.345 -22.393 1.00 56.53 85 SER A N 1
ATOM 693 C CA . SER A 1 85 ? 37.502 -25.687 -21.021 1.00 56.53 85 SER A CA 1
ATOM 694 C C . SER A 1 85 ? 36.095 -25.131 -20.791 1.00 56.53 85 SER A C 1
ATOM 696 O O . SER A 1 85 ? 35.898 -23.942 -20.546 1.00 56.53 85 SER A O 1
ATOM 698 N N . SER A 1 86 ? 35.094 -25.999 -20.934 1.00 57.62 86 SER A N 1
ATOM 699 C CA . SER A 1 86 ? 33.695 -25.708 -20.616 1.00 57.62 86 SER A CA 1
ATOM 700 C C . SER A 1 86 ? 33.441 -26.042 -19.149 1.00 57.62 86 SER A C 1
ATOM 702 O O . SER A 1 86 ? 33.044 -27.158 -18.829 1.00 57.62 86 SER A O 1
ATOM 704 N N . ASP A 1 87 ? 33.696 -25.077 -18.270 1.00 56.09 87 ASP A N 1
ATOM 705 C CA . ASP A 1 87 ? 33.126 -25.086 -16.928 1.00 56.09 87 ASP A CA 1
ATOM 706 C C . ASP A 1 87 ? 31.736 -24.445 -17.017 1.00 56.09 87 ASP A C 1
ATOM 708 O O . ASP A 1 87 ? 31.593 -23.235 -17.210 1.00 56.09 87 ASP A O 1
ATOM 712 N N . ASP A 1 88 ? 30.709 -25.294 -16.943 1.00 56.53 88 ASP A N 1
ATOM 713 C CA . ASP A 1 88 ? 29.294 -24.933 -16.832 1.00 56.53 88 ASP A CA 1
ATOM 714 C C . ASP A 1 88 ? 29.037 -24.218 -15.495 1.00 56.53 88 ASP A C 1
ATOM 716 O O . ASP A 1 88 ? 28.444 -24.764 -14.562 1.00 56.53 88 ASP A O 1
ATOM 720 N N . ASP A 1 89 ? 29.478 -22.968 -15.391 1.00 53.88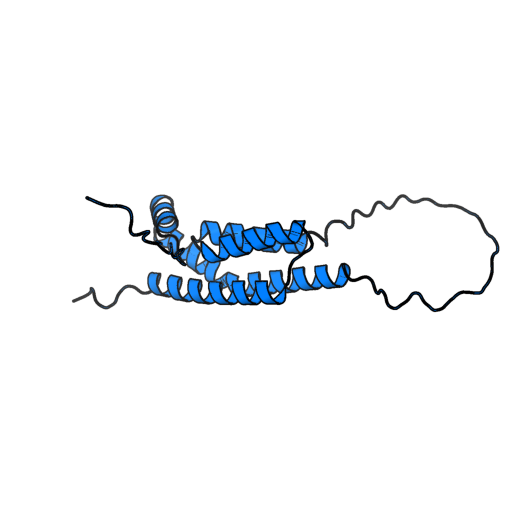 89 ASP A N 1
ATOM 721 C CA . ASP A 1 89 ? 29.105 -22.080 -14.299 1.00 53.88 89 ASP A CA 1
ATOM 722 C C . ASP A 1 89 ? 27.717 -21.500 -14.611 1.00 53.88 89 ASP A C 1
ATOM 724 O O . ASP A 1 89 ? 27.549 -20.374 -15.084 1.00 53.88 89 ASP A O 1
ATOM 728 N N . ASN A 1 90 ? 26.689 -22.336 -14.417 1.00 53.44 90 ASN A N 1
ATOM 729 C CA . ASN A 1 90 ? 25.274 -21.974 -14.495 1.00 53.44 90 ASN A CA 1
ATOM 730 C C . ASN A 1 90 ? 24.909 -21.058 -13.313 1.00 53.44 90 ASN A C 1
ATOM 732 O O . ASN A 1 90 ? 24.148 -21.418 -12.411 1.00 53.44 90 ASN A O 1
ATOM 736 N N . SER A 1 91 ? 25.497 -19.864 -13.314 1.00 56.81 91 SER A N 1
ATOM 737 C CA . SER A 1 91 ? 25.162 -18.762 -12.429 1.00 56.81 91 SER A CA 1
ATOM 738 C C . SER A 1 91 ? 23.750 -18.301 -12.769 1.00 56.81 91 SER A C 1
ATOM 740 O O . SER A 1 91 ? 23.509 -17.546 -13.707 1.00 56.81 91 SER A O 1
ATOM 742 N N . ASN A 1 92 ? 22.798 -18.825 -12.005 1.00 50.97 92 ASN A N 1
ATOM 743 C CA . ASN A 1 92 ? 21.397 -18.440 -11.994 1.00 50.97 92 ASN A CA 1
ATOM 744 C C . ASN A 1 92 ? 21.261 -16.982 -11.500 1.00 50.97 92 ASN A C 1
ATOM 746 O O . ASN A 1 92 ? 20.864 -16.737 -10.363 1.00 50.97 92 ASN A O 1
ATOM 750 N N . ASP A 1 93 ? 21.610 -16.022 -12.359 1.00 53.62 93 ASP A N 1
ATOM 751 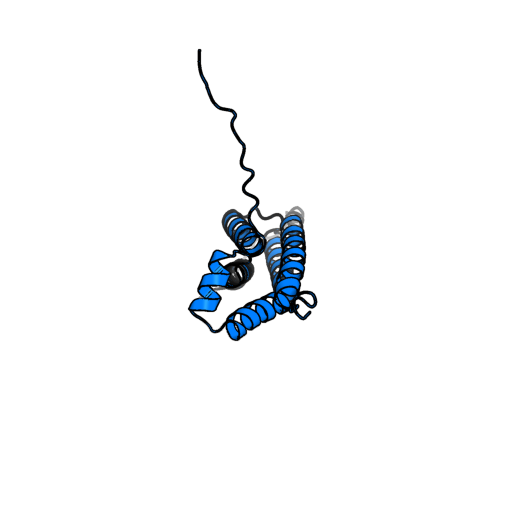C CA . ASP A 1 93 ? 21.587 -14.564 -12.134 1.00 53.62 93 ASP A CA 1
ATOM 752 C C . ASP A 1 93 ? 20.158 -13.965 -12.129 1.00 53.62 93 ASP A C 1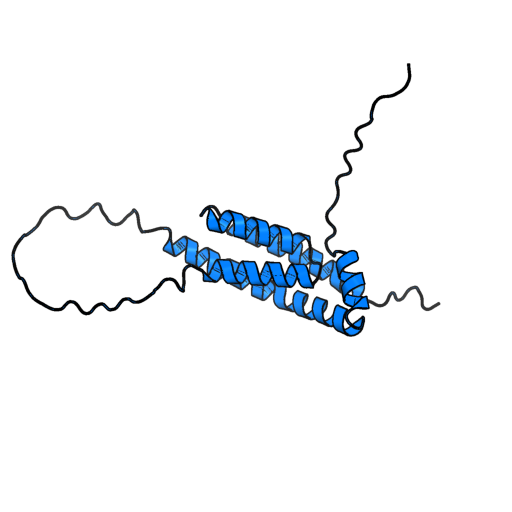
ATOM 754 O O . ASP A 1 93 ? 19.945 -12.761 -12.036 1.00 53.62 93 ASP A O 1
ATOM 758 N N . GLY A 1 94 ? 19.120 -14.809 -12.152 1.00 54.31 94 GLY A N 1
ATOM 759 C CA . GLY A 1 94 ? 17.711 -14.387 -12.146 1.00 54.31 94 GLY A CA 1
ATOM 760 C C . GLY A 1 94 ? 17.214 -13.743 -10.840 1.00 54.31 94 GLY A C 1
ATOM 761 O O . GLY A 1 94 ? 16.020 -13.498 -10.703 1.00 54.31 94 GLY A O 1
ATOM 762 N N . GLY A 1 95 ? 18.083 -13.495 -9.854 1.00 58.66 95 GLY A N 1
ATOM 763 C CA . GLY A 1 95 ? 17.696 -12.964 -8.541 1.00 58.66 95 GLY A CA 1
ATOM 764 C C . GLY A 1 95 ? 17.556 -11.439 -8.467 1.00 58.66 95 GLY A C 1
ATOM 765 O O . GLY A 1 95 ? 16.922 -10.927 -7.539 1.00 58.66 95 GLY A O 1
ATOM 766 N N . GLU A 1 96 ? 18.150 -10.686 -9.397 1.00 61.47 96 GLU A N 1
ATOM 767 C CA . GLU A 1 96 ? 18.101 -9.215 -9.363 1.00 61.47 96 GLU A CA 1
ATOM 768 C C . GLU A 1 96 ? 16.875 -8.644 -10.077 1.00 61.47 96 GLU A C 1
ATOM 770 O O . GLU A 1 96 ? 16.296 -7.654 -9.609 1.00 61.47 96 GLU A O 1
ATOM 775 N N . ASP A 1 97 ? 16.422 -9.320 -11.135 1.00 66.81 97 ASP A N 1
ATOM 776 C CA . ASP A 1 97 ? 15.281 -8.888 -11.937 1.00 66.81 97 ASP A CA 1
ATOM 777 C C . ASP A 1 97 ? 13.974 -8.880 -11.135 1.00 66.81 97 ASP A C 1
ATOM 779 O O . ASP A 1 97 ? 13.144 -8.011 -11.363 1.00 66.81 97 ASP A O 1
ATOM 783 N N . ASP A 1 98 ? 13.804 -9.709 -10.103 1.00 82.88 98 ASP A N 1
ATOM 784 C CA . ASP A 1 98 ? 12.525 -9.804 -9.380 1.00 82.88 98 ASP A CA 1
ATOM 785 C C . ASP A 1 98 ? 12.407 -8.916 -8.127 1.00 82.88 98 ASP A C 1
ATOM 787 O O . ASP A 1 98 ? 11.332 -8.817 -7.521 1.00 82.88 98 ASP A O 1
ATOM 791 N N . ARG A 1 99 ? 13.459 -8.181 -7.738 1.00 88.19 99 ARG A N 1
ATOM 792 C CA . ARG A 1 99 ? 13.453 -7.374 -6.494 1.00 88.19 99 ARG A CA 1
ATOM 793 C C . ARG A 1 99 ? 12.352 -6.312 -6.457 1.00 88.19 99 ARG A C 1
ATOM 795 O O . ARG A 1 99 ? 11.822 -5.981 -5.394 1.00 88.19 99 ARG A O 1
ATOM 802 N N . HIS A 1 100 ? 11.996 -5.765 -7.616 1.00 89.69 100 HIS A N 1
ATOM 803 C CA . HIS A 1 100 ? 10.933 -4.770 -7.730 1.00 89.69 100 HIS A CA 1
ATOM 804 C C . HIS A 1 100 ? 9.532 -5.399 -7.634 1.00 89.69 100 HIS A C 1
ATOM 806 O O . HIS A 1 100 ? 8.617 -4.783 -7.077 1.00 89.69 100 HIS A O 1
ATOM 812 N N . VAL A 1 101 ? 9.364 -6.641 -8.107 1.00 92.31 101 VAL A N 1
ATOM 813 C CA . VAL A 1 101 ? 8.138 -7.433 -7.921 1.00 92.31 101 VAL A CA 1
ATOM 814 C C . VAL A 1 101 ? 7.948 -7.747 -6.439 1.00 92.31 101 VAL A C 1
ATOM 816 O O . VAL A 1 101 ? 6.867 -7.509 -5.899 1.00 92.31 101 VAL A O 1
ATOM 819 N N . GLU A 1 102 ? 9.005 -8.190 -5.757 1.00 93.12 102 GLU A N 1
ATOM 820 C CA . GLU A 1 102 ? 8.981 -8.475 -4.319 1.00 93.12 102 GLU A CA 1
ATOM 821 C C . GLU A 1 102 ? 8.598 -7.231 -3.496 1.00 93.12 102 GLU A C 1
ATOM 823 O O . GLU A 1 102 ? 7.715 -7.287 -2.634 1.00 93.12 102 GLU A O 1
ATOM 828 N N . ALA A 1 103 ? 9.198 -6.075 -3.801 1.00 94.12 103 ALA A N 1
ATOM 829 C CA . ALA A 1 103 ? 8.893 -4.819 -3.119 1.00 94.12 103 ALA A CA 1
ATOM 830 C C . ALA A 1 103 ? 7.420 -4.397 -3.302 1.00 94.12 103 ALA A C 1
ATOM 832 O O . ALA A 1 103 ? 6.760 -3.988 -2.340 1.00 94.12 103 ALA A O 1
ATOM 833 N N . LEU A 1 104 ? 6.874 -4.542 -4.514 1.00 95.19 104 LEU A N 1
ATOM 834 C CA . LEU A 1 104 ? 5.468 -4.251 -4.805 1.00 95.19 104 LEU A CA 1
ATOM 835 C C . LEU A 1 104 ? 4.507 -5.253 -4.144 1.00 95.19 104 LEU A C 1
ATOM 837 O O . LEU A 1 104 ? 3.457 -4.843 -3.645 1.00 95.19 104 LEU A O 1
ATOM 841 N N . LEU A 1 105 ? 4.856 -6.542 -4.087 1.00 96.00 105 LEU A N 1
ATOM 842 C CA . LEU A 1 105 ? 4.080 -7.564 -3.373 1.00 96.00 105 LEU A CA 1
ATOM 843 C C . LEU A 1 105 ? 4.038 -7.284 -1.869 1.00 96.00 105 LEU A C 1
ATOM 845 O O . LEU A 1 105 ? 2.965 -7.320 -1.266 1.00 96.00 105 LEU A O 1
ATOM 849 N N . SER A 1 106 ? 5.182 -6.941 -1.276 1.00 96.44 106 SER A N 1
ATOM 850 C CA . SER A 1 106 ? 5.278 -6.555 0.134 1.00 96.44 106 SER A CA 1
ATOM 851 C C . SER A 1 106 ? 4.414 -5.327 0.449 1.00 96.44 106 SER A C 1
ATOM 853 O O . SER A 1 106 ? 3.691 -5.304 1.451 1.00 96.44 106 SER A O 1
ATOM 855 N N . MET A 1 107 ? 4.417 -4.321 -0.436 1.00 97.25 107 MET A N 1
ATOM 856 C CA . MET A 1 107 ? 3.531 -3.159 -0.326 1.00 97.25 107 MET A CA 1
ATOM 857 C C . MET A 1 107 ? 2.055 -3.552 -0.422 1.00 97.25 107 MET A C 1
ATOM 859 O O . MET A 1 107 ? 1.275 -3.150 0.437 1.00 97.25 107 MET A O 1
ATOM 863 N N . ARG A 1 108 ? 1.668 -4.357 -1.422 1.00 97.31 108 ARG A N 1
ATOM 864 C CA . ARG A 1 108 ? 0.280 -4.805 -1.607 1.00 97.31 108 ARG A CA 1
ATOM 865 C C . ARG A 1 108 ? -0.232 -5.559 -0.383 1.00 97.31 108 ARG A C 1
ATOM 867 O O . ARG A 1 108 ? -1.304 -5.237 0.113 1.00 97.31 108 ARG A O 1
ATOM 874 N N . ASN A 1 109 ? 0.531 -6.534 0.104 1.00 96.81 109 ASN A N 1
ATOM 875 C CA . ASN A 1 109 ? 0.117 -7.370 1.228 1.00 96.81 109 ASN A CA 1
ATOM 876 C C . ASN A 1 109 ? 0.009 -6.543 2.516 1.00 96.81 109 ASN A C 1
ATOM 878 O O . ASN A 1 109 ? -0.993 -6.638 3.216 1.00 96.81 109 ASN A O 1
ATOM 882 N N . GLY A 1 110 ? 0.985 -5.667 2.792 1.00 95.94 110 GLY A N 1
ATOM 883 C CA . GLY A 1 110 ? 0.904 -4.758 3.938 1.00 95.94 110 GLY A CA 1
ATOM 884 C C . GLY A 1 110 ? -0.280 -3.792 3.846 1.00 95.94 110 GLY A C 1
ATOM 885 O O . GLY A 1 110 ? -0.974 -3.577 4.834 1.00 95.94 110 GLY A O 1
ATOM 886 N N . ALA A 1 111 ? -0.554 -3.261 2.652 1.00 96.19 111 ALA A N 1
ATOM 887 C CA . ALA A 1 111 ? -1.696 -2.387 2.418 1.00 96.19 111 ALA A CA 1
ATOM 888 C C . ALA A 1 111 ? -3.030 -3.117 2.625 1.00 96.19 111 ALA A C 1
ATOM 890 O O . ALA A 1 111 ? -3.912 -2.566 3.274 1.00 96.19 111 ALA A O 1
ATOM 891 N N . ALA A 1 112 ? -3.166 -4.350 2.131 1.00 96.12 112 ALA A N 1
ATOM 892 C CA . ALA A 1 112 ? -4.355 -5.169 2.349 1.00 96.12 112 ALA A CA 1
ATOM 893 C C . ALA A 1 112 ? -4.576 -5.444 3.846 1.00 96.12 112 ALA A C 1
ATOM 895 O O . ALA A 1 112 ? -5.664 -5.201 4.360 1.00 96.12 112 ALA A O 1
ATOM 896 N N . MET A 1 113 ? -3.523 -5.860 4.560 1.00 94.75 113 MET A N 1
ATOM 897 C CA . MET A 1 113 ? -3.588 -6.126 6.001 1.00 94.75 113 MET A CA 1
ATOM 898 C C . MET A 1 113 ? -3.931 -4.883 6.822 1.00 94.75 113 MET A C 1
ATOM 900 O O . MET A 1 113 ? -4.600 -5.007 7.832 1.00 94.75 113 MET A O 1
ATOM 904 N N . ALA A 1 114 ? -3.489 -3.693 6.411 1.00 94.62 114 ALA A N 1
ATOM 905 C CA . ALA A 1 114 ? -3.782 -2.443 7.113 1.00 94.62 114 ALA A CA 1
ATOM 906 C C . ALA A 1 114 ? -5.083 -1.758 6.640 1.00 94.62 114 ALA A C 1
ATOM 908 O O . ALA A 1 114 ? -5.362 -0.628 7.042 1.00 94.62 114 ALA A O 1
ATOM 909 N N . GLY A 1 115 ? -5.845 -2.381 5.731 1.00 94.81 115 GLY A N 1
ATOM 910 C CA . GLY A 1 115 ? -7.048 -1.785 5.137 1.00 94.81 115 GLY A CA 1
ATOM 911 C C . GLY A 1 115 ? -6.769 -0.570 4.241 1.00 94.81 115 GLY A C 1
ATOM 912 O O . GLY A 1 115 ? -7.665 0.227 3.969 1.00 94.81 115 GLY A O 1
ATOM 913 N N . ALA A 1 116 ? -5.536 -0.389 3.767 1.00 95.81 116 ALA A N 1
ATOM 914 C CA . ALA A 1 116 ? -5.108 0.721 2.920 1.00 95.81 116 ALA A CA 1
ATOM 915 C C . ALA A 1 116 ? -5.494 0.498 1.444 1.00 95.81 116 ALA A C 1
ATOM 917 O O . ALA A 1 116 ? -4.640 0.383 0.557 1.00 95.81 116 ALA A O 1
ATOM 918 N N . ARG A 1 117 ? -6.800 0.442 1.162 1.00 94.00 117 ARG A N 1
ATOM 919 C CA . ARG A 1 117 ? -7.354 -0.055 -0.109 1.00 94.00 117 ARG A CA 1
ATOM 920 C C . ARG A 1 117 ? -6.794 0.634 -1.356 1.00 94.00 117 ARG A C 1
ATOM 922 O O . ARG A 1 117 ? -6.534 -0.005 -2.373 1.00 94.00 117 ARG A O 1
ATOM 929 N N . ARG A 1 118 ? -6.575 1.951 -1.298 1.00 95.00 118 ARG A N 1
ATOM 930 C CA . ARG A 1 118 ? -5.984 2.718 -2.410 1.00 95.00 118 ARG A CA 1
ATOM 931 C C . ARG A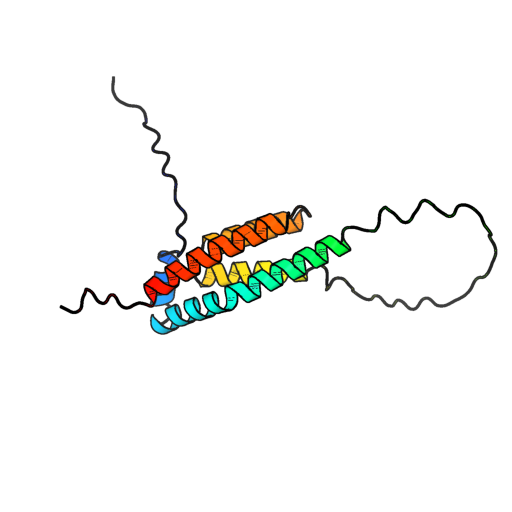 1 118 ? -4.544 2.290 -2.709 1.00 95.00 118 ARG A C 1
ATOM 933 O O . ARG A 1 118 ? -4.208 2.105 -3.876 1.00 95.00 118 ARG A O 1
ATOM 940 N N . LEU A 1 119 ? -3.718 2.106 -1.677 1.00 96.44 119 LEU A N 1
ATOM 941 C CA . LEU A 1 119 ? -2.332 1.651 -1.826 1.00 96.44 119 LEU A CA 1
ATOM 942 C C . LEU A 1 119 ? -2.274 0.221 -2.377 1.00 96.44 119 LEU A C 1
ATOM 944 O O . LEU A 1 119 ? -1.491 -0.050 -3.286 1.00 96.44 119 LEU A O 1
ATOM 948 N N . GLU A 1 120 ? -3.151 -0.663 -1.898 1.00 96.50 120 GLU A N 1
ATOM 949 C CA . GLU A 1 120 ? -3.282 -2.038 -2.396 1.00 96.50 120 GLU A CA 1
ATOM 950 C C . GLU A 1 120 ? -3.618 -2.070 -3.899 1.00 96.50 120 GLU A C 1
ATOM 952 O O . GLU A 1 120 ? -2.975 -2.785 -4.673 1.00 96.50 120 GLU A O 1
ATOM 957 N N . LEU A 1 121 ? -4.591 -1.263 -4.337 1.00 95.19 121 LEU A N 1
ATOM 958 C CA . LEU A 1 121 ? -5.004 -1.178 -5.742 1.00 95.19 121 LEU A CA 1
ATOM 959 C C . LEU A 1 121 ? -3.896 -0.628 -6.647 1.00 95.19 121 LEU A C 1
ATOM 961 O O . LEU A 1 121 ? -3.698 -1.134 -7.756 1.00 95.19 121 LEU A O 1
ATOM 965 N N . ILE A 1 122 ? -3.161 0.388 -6.185 1.00 95.81 122 ILE A N 1
ATOM 966 C CA . ILE A 1 122 ? -2.023 0.946 -6.927 1.00 95.81 122 ILE A CA 1
ATOM 967 C C . ILE A 1 122 ? -0.922 -0.105 -7.063 1.00 95.81 122 ILE A C 1
ATOM 969 O O . ILE A 1 122 ? -0.451 -0.337 -8.175 1.00 95.81 122 ILE A O 1
ATOM 973 N N . ALA A 1 123 ? -0.556 -0.786 -5.973 1.00 95.81 123 ALA A N 1
ATOM 974 C CA . ALA A 1 123 ? 0.458 -1.839 -5.995 1.00 95.81 123 ALA A CA 1
ATOM 975 C C . ALA A 1 123 ? 0.046 -3.017 -6.897 1.00 95.81 123 ALA A C 1
ATOM 977 O O . ALA A 1 123 ? 0.848 -3.500 -7.692 1.00 95.81 123 ALA A O 1
ATOM 978 N N . THR A 1 124 ? -1.224 -3.427 -6.859 1.00 96.19 124 THR A N 1
ATOM 979 C CA . THR A 1 124 ? -1.779 -4.473 -7.741 1.00 96.19 124 THR A CA 1
ATOM 980 C C . THR A 1 124 ? -1.729 -4.069 -9.216 1.00 96.19 124 THR A C 1
ATOM 982 O O . THR A 1 124 ? -1.339 -4.858 -10.084 1.00 96.19 124 THR A O 1
ATOM 985 N N . SER A 1 125 ? -2.084 -2.817 -9.510 1.00 94.25 125 SER A N 1
ATOM 986 C CA . SER A 1 125 ? -2.015 -2.266 -10.865 1.00 94.25 125 SER A CA 1
ATOM 987 C C . SER A 1 125 ? -0.573 -2.172 -11.360 1.00 94.25 125 SER A C 1
ATOM 989 O O . SER A 1 125 ? -0.315 -2.458 -12.527 1.00 94.25 125 SER A O 1
ATOM 991 N N . ALA A 1 126 ? 0.363 -1.797 -10.484 1.00 93.75 126 ALA A N 1
ATOM 992 C CA . ALA A 1 126 ? 1.787 -1.773 -10.784 1.00 93.75 126 ALA A CA 1
ATOM 993 C C . ALA A 1 126 ? 2.292 -3.180 -11.118 1.00 93.75 126 ALA A C 1
ATOM 995 O O . ALA A 1 126 ? 2.772 -3.378 -12.225 1.00 93.75 126 ALA A O 1
ATOM 996 N N . LEU A 1 127 ? 2.063 -4.176 -10.254 1.00 93.38 127 LEU A N 1
ATOM 997 C CA . LEU A 1 127 ? 2.442 -5.575 -10.512 1.00 93.38 127 LEU A CA 1
ATOM 998 C C . LEU A 1 127 ? 1.964 -6.063 -11.888 1.00 93.38 127 LEU A C 1
ATOM 1000 O O . LEU A 1 127 ? 2.741 -6.613 -12.662 1.00 93.38 127 LEU A O 1
ATOM 1004 N N . SER A 1 128 ? 0.713 -5.759 -12.243 1.00 91.75 128 SER A N 1
ATOM 1005 C CA . SER A 1 128 ? 0.137 -6.129 -13.545 1.00 91.75 128 SER A CA 1
ATOM 1006 C C . SER A 1 128 ? 0.836 -5.468 -14.744 1.00 91.75 128 SER A C 1
ATOM 1008 O O . SER A 1 128 ? 0.820 -6.007 -15.851 1.00 91.75 128 SER A O 1
ATOM 1010 N N . ARG A 1 129 ? 1.413 -4.274 -14.560 1.00 89.81 129 ARG A N 1
ATOM 1011 C CA . ARG A 1 129 ? 2.171 -3.537 -15.587 1.00 89.81 129 ARG A CA 1
ATOM 1012 C C . ARG A 1 129 ? 3.635 -3.958 -15.631 1.00 89.81 129 ARG A C 1
ATOM 1014 O O . ARG A 1 129 ? 4.216 -3.957 -16.715 1.00 89.81 129 ARG A O 1
ATOM 1021 N N . THR A 1 130 ? 4.202 -4.345 -14.491 1.00 85.81 130 THR A N 1
ATOM 1022 C CA . THR A 1 130 ? 5.551 -4.900 -14.382 1.00 85.81 130 THR A CA 1
ATOM 1023 C C . THR A 1 130 ? 5.706 -6.132 -15.263 1.00 85.81 130 THR A C 1
ATOM 1025 O O . THR A 1 130 ? 6.600 -6.172 -16.104 1.00 85.81 130 THR A O 1
ATOM 1028 N N . THR A 1 131 ? 4.768 -7.080 -15.167 1.00 81.19 131 THR A N 1
ATOM 1029 C CA . THR A 1 131 ? 4.745 -8.295 -16.001 1.00 81.19 131 THR A CA 1
ATOM 1030 C C . THR A 1 131 ? 4.692 -7.980 -17.502 1.00 81.19 131 THR A C 1
ATOM 1032 O O . THR A 1 131 ? 5.117 -8.783 -18.323 1.00 81.19 131 THR A O 1
ATOM 1035 N N . LYS A 1 132 ? 4.201 -6.792 -17.877 1.00 83.56 132 LYS A N 1
ATOM 1036 C CA . LYS A 1 132 ? 4.109 -6.315 -19.267 1.00 83.56 132 LYS A CA 1
ATOM 1037 C C . LYS A 1 132 ? 5.288 -5.429 -19.693 1.00 83.56 132 LYS A C 1
ATOM 1039 O O . LYS A 1 132 ? 5.265 -4.902 -20.799 1.00 83.56 132 LYS A O 1
ATOM 1044 N N . GLY A 1 133 ? 6.273 -5.195 -18.820 1.00 79.38 133 GLY A N 1
ATOM 1045 C CA . GLY A 1 133 ? 7.433 -4.338 -19.098 1.00 79.38 133 GLY A CA 1
ATOM 1046 C C . GLY A 1 133 ? 7.106 -2.853 -19.313 1.00 79.38 133 GLY A C 1
ATOM 1047 O O . GLY A 1 133 ? 7.911 -2.134 -19.891 1.00 79.38 133 GLY A O 1
ATOM 1048 N N . SER A 1 134 ? 5.935 -2.379 -18.875 1.00 79.00 134 SER A N 1
ATOM 1049 C CA . SER A 1 134 ? 5.400 -1.050 -19.220 1.00 79.00 134 SER A CA 1
ATOM 1050 C C . SER A 1 134 ? 5.055 -0.228 -17.973 1.00 79.00 134 SER A C 1
ATOM 1052 O O . SER A 1 134 ? 3.948 0.291 -17.809 1.00 79.00 134 SER A O 1
ATOM 1054 N N . ILE A 1 135 ? 5.994 -0.144 -17.029 1.00 84.25 135 ILE A N 1
ATOM 1055 C CA . ILE A 1 135 ? 5.865 0.761 -15.884 1.00 84.25 135 ILE A CA 1
ATOM 1056 C C . ILE A 1 135 ? 6.554 2.087 -16.186 1.00 84.25 135 ILE A C 1
ATOM 1058 O O . ILE A 1 135 ? 7.753 2.139 -16.443 1.00 84.25 135 ILE A O 1
ATOM 1062 N N . ALA A 1 136 ? 5.793 3.174 -16.060 1.00 89.69 136 ALA A N 1
ATOM 1063 C CA . ALA A 1 136 ? 6.351 4.499 -15.840 1.00 89.69 136 ALA A CA 1
ATOM 1064 C C . ALA A 1 136 ? 6.593 4.669 -14.331 1.00 89.69 136 ALA A C 1
ATOM 1066 O O . ALA A 1 136 ? 5.631 4.758 -13.559 1.00 89.69 136 ALA A O 1
ATOM 1067 N N . VAL A 1 137 ? 7.864 4.672 -13.922 1.00 89.50 137 VAL A N 1
ATOM 1068 C CA . VAL A 1 137 ? 8.282 4.642 -12.509 1.00 89.50 137 VAL A CA 1
ATOM 1069 C C . VAL A 1 137 ? 7.847 5.917 -11.786 1.00 89.50 137 VAL A C 1
ATOM 1071 O O . VAL A 1 137 ? 7.134 5.860 -10.788 1.00 89.50 137 VAL A O 1
ATOM 1074 N N . GLU A 1 138 ? 8.166 7.086 -12.333 1.00 92.50 138 GLU A N 1
ATOM 1075 C CA . GLU A 1 138 ? 7.955 8.370 -11.664 1.00 92.50 138 GLU A CA 1
ATOM 1076 C C . GLU A 1 138 ? 6.464 8.681 -11.410 1.00 92.50 138 GLU A C 1
ATOM 1078 O O . GLU A 1 138 ? 6.125 9.118 -10.305 1.00 92.50 138 GLU A O 1
ATOM 1083 N N . PRO A 1 139 ? 5.528 8.450 -12.359 1.00 95.00 139 PRO A N 1
ATOM 1084 C CA . PRO A 1 139 ? 4.096 8.568 -12.080 1.00 95.00 139 PRO A CA 1
ATOM 1085 C C . PRO A 1 139 ? 3.606 7.622 -10.978 1.00 95.00 139 PRO A C 1
ATOM 1087 O O . PRO A 1 139 ? 2.796 8.038 -10.148 1.00 95.00 139 PRO A O 1
ATOM 1090 N N . LEU A 1 140 ? 4.099 6.380 -10.949 1.00 94.19 140 LEU A N 1
ATOM 1091 C CA . LEU A 1 140 ? 3.723 5.393 -9.937 1.00 94.19 140 LEU A CA 1
ATOM 1092 C C . LEU A 1 140 ? 4.177 5.831 -8.540 1.00 94.19 140 LEU A C 1
ATOM 1094 O O . LEU A 1 140 ? 3.370 5.832 -7.610 1.00 94.19 140 LEU A O 1
ATOM 1098 N N . ILE A 1 141 ? 5.435 6.253 -8.397 1.00 96.38 141 ILE A N 1
ATOM 1099 C CA . ILE A 1 141 ? 5.984 6.697 -7.110 1.00 96.38 141 ILE A CA 1
ATOM 1100 C C . ILE A 1 141 ? 5.236 7.920 -6.585 1.00 96.38 141 ILE A C 1
ATOM 1102 O O . ILE A 1 141 ? 4.818 7.932 -5.426 1.00 96.38 141 ILE A O 1
ATOM 1106 N N . ARG A 1 142 ? 4.954 8.913 -7.440 1.00 95.69 142 ARG A N 1
ATOM 1107 C CA . ARG A 1 142 ? 4.136 10.073 -7.044 1.00 95.69 142 ARG A CA 1
ATOM 1108 C C . ARG A 1 142 ? 2.757 9.659 -6.534 1.00 95.69 142 ARG A C 1
ATOM 1110 O O . ARG A 1 142 ? 2.292 10.203 -5.532 1.00 95.69 142 ARG A O 1
ATOM 1117 N N . GLN A 1 143 ? 2.117 8.697 -7.198 1.00 96.00 143 GLN A N 1
ATOM 1118 C CA . GLN A 1 143 ? 0.801 8.205 -6.800 1.00 96.00 143 GLN A CA 1
ATOM 1119 C C . GLN A 1 143 ? 0.850 7.463 -5.453 1.00 96.00 143 GLN A C 1
ATOM 1121 O O . GLN A 1 143 ? 0.021 7.727 -4.582 1.00 96.00 143 GLN A O 1
ATOM 1126 N N . LEU A 1 144 ? 1.846 6.593 -5.248 1.00 95.88 144 LEU A N 1
ATOM 1127 C CA . LEU A 1 144 ? 2.068 5.900 -3.974 1.00 95.88 144 LEU A CA 1
ATOM 1128 C C . LEU A 1 144 ? 2.321 6.888 -2.829 1.00 95.88 144 LEU A C 1
ATOM 1130 O O . LEU A 1 144 ? 1.703 6.767 -1.774 1.00 95.88 144 LEU A O 1
ATOM 1134 N N . MET A 1 145 ? 3.163 7.907 -3.037 1.00 97.06 145 MET A N 1
ATOM 1135 C CA . MET A 1 145 ? 3.426 8.942 -2.030 1.00 97.06 145 MET A CA 1
ATOM 1136 C C . MET A 1 145 ? 2.169 9.741 -1.673 1.00 97.06 145 MET A C 1
ATOM 1138 O O . MET A 1 145 ? 1.932 10.038 -0.500 1.00 97.06 145 MET A O 1
ATOM 1142 N N . GLN A 1 146 ? 1.354 10.104 -2.669 1.00 96.94 146 GLN A N 1
ATOM 1143 C CA . GLN A 1 146 ? 0.117 10.849 -2.439 1.00 96.94 146 GLN A CA 1
ATOM 1144 C C . GLN A 1 146 ? -0.870 10.045 -1.585 1.00 96.94 146 GLN A C 1
ATOM 1146 O O . GLN A 1 146 ? -1.407 10.572 -0.607 1.00 96.94 146 GLN A O 1
ATOM 1151 N N . GLU A 1 147 ? -1.091 8.775 -1.922 1.00 96.38 147 GLU A N 1
ATOM 1152 C CA . GLU A 1 147 ? -2.007 7.918 -1.167 1.00 96.38 147 GLU A CA 1
ATOM 1153 C C . GLU A 1 147 ? -1.440 7.526 0.203 1.00 96.38 147 GLU A C 1
ATOM 1155 O O . GLU A 1 147 ? -2.192 7.483 1.173 1.00 96.38 147 GLU A O 1
ATOM 1160 N N . ALA A 1 148 ? -0.121 7.368 0.343 1.00 96.56 148 ALA A N 1
ATOM 1161 C CA . ALA A 1 148 ? 0.516 7.157 1.641 1.00 96.56 148 ALA A CA 1
ATOM 1162 C C . ALA A 1 148 ? 0.300 8.342 2.589 1.00 96.56 148 ALA A C 1
ATOM 1164 O O . ALA A 1 148 ? -0.031 8.142 3.756 1.00 96.56 148 ALA A O 1
ATOM 1165 N N . ARG A 1 149 ? 0.411 9.586 2.100 1.00 96.94 149 ARG A N 1
ATOM 1166 C CA . ARG A 1 149 ? 0.102 10.783 2.906 1.00 96.94 149 ARG A CA 1
ATOM 1167 C C . ARG A 1 149 ? -1.359 10.814 3.346 1.00 96.94 149 ARG A C 1
ATOM 1169 O O . ARG A 1 149 ? -1.636 11.113 4.505 1.00 96.94 149 ARG A O 1
ATOM 1176 N N . ARG A 1 150 ? -2.290 10.484 2.444 1.00 95.31 150 ARG A N 1
ATOM 1177 C CA . ARG A 1 150 ? -3.725 10.396 2.765 1.00 95.31 150 ARG A CA 1
ATOM 1178 C C . ARG A 1 150 ? -3.994 9.325 3.817 1.00 95.31 150 ARG A C 1
ATOM 1180 O O . ARG A 1 150 ? -4.711 9.594 4.776 1.00 95.31 150 ARG A O 1
ATOM 1187 N N . PHE A 1 151 ? -3.388 8.152 3.661 1.00 95.62 151 PHE A N 1
ATOM 1188 C CA . PHE A 1 151 ? -3.513 7.048 4.604 1.00 95.62 151 PHE A CA 1
ATOM 1189 C C . PHE A 1 151 ? -2.958 7.407 5.982 1.00 95.62 151 PHE A C 1
ATOM 1191 O O . PHE A 1 151 ? -3.668 7.262 6.970 1.00 95.62 151 PHE A O 1
ATOM 1198 N N . LYS A 1 152 ? -1.751 7.982 6.053 1.00 95.25 152 LYS A N 1
ATOM 1199 C CA . LYS A 1 152 ? -1.158 8.485 7.304 1.00 95.25 152 LYS A CA 1
ATOM 1200 C C . LYS A 1 152 ? -2.058 9.503 8.003 1.00 95.25 152 LYS A C 1
ATOM 1202 O O . LYS A 1 152 ? -2.283 9.397 9.204 1.00 95.25 152 LYS A O 1
ATOM 1207 N N . ALA A 1 153 ? -2.611 10.459 7.255 1.00 94.69 153 ALA A N 1
ATOM 1208 C CA . ALA A 1 153 ? -3.528 11.453 7.807 1.00 94.69 153 ALA A CA 1
ATOM 1209 C C . ALA A 1 153 ? -4.817 10.819 8.352 1.00 94.69 153 ALA A C 1
ATOM 1211 O O . ALA A 1 153 ? -5.334 11.260 9.375 1.00 94.69 153 ALA A O 1
ATOM 1212 N N . ALA A 1 154 ? -5.338 9.787 7.687 1.00 92.44 154 ALA A N 1
ATOM 1213 C CA . ALA A 1 154 ? -6.529 9.080 8.138 1.00 92.44 154 ALA A CA 1
ATOM 1214 C C . ALA A 1 154 ? -6.242 8.185 9.361 1.00 92.44 154 ALA A C 1
ATOM 1216 O O . ALA A 1 154 ? -7.011 8.203 10.316 1.00 92.44 154 ALA A O 1
ATOM 1217 N N . ALA A 1 155 ? -5.102 7.488 9.386 1.00 92.19 155 ALA A N 1
ATOM 1218 C CA . ALA A 1 155 ? -4.660 6.674 10.518 1.00 92.19 155 ALA A CA 1
ATOM 1219 C C . ALA A 1 155 ? -4.412 7.517 11.782 1.00 92.19 155 ALA A C 1
ATOM 1221 O O . ALA A 1 155 ? -4.810 7.121 12.875 1.00 92.19 155 ALA A O 1
ATOM 1222 N N . ALA A 1 156 ? -3.831 8.714 11.640 1.00 91.94 156 ALA A N 1
ATOM 1223 C CA . ALA A 1 156 ? -3.625 9.635 12.758 1.00 91.94 156 ALA A CA 1
ATOM 1224 C C . ALA A 1 156 ? -4.944 10.065 13.429 1.00 91.94 156 ALA A C 1
ATOM 1226 O O . ALA A 1 156 ? -4.978 10.276 14.637 1.00 91.94 156 ALA A O 1
ATOM 1227 N N . ARG A 1 157 ? -6.047 10.153 12.671 1.00 90.25 157 ARG A N 1
ATOM 1228 C CA . ARG A 1 157 ? -7.374 10.481 13.225 1.00 90.25 157 ARG A CA 1
ATOM 1229 C C . ARG A 1 157 ? -7.957 9.360 14.078 1.00 90.25 157 ARG A C 1
ATOM 1231 O O . ARG A 1 157 ? -8.719 9.652 14.985 1.00 90.25 157 ARG A O 1
ATOM 1238 N N . ILE A 1 158 ? -7.611 8.105 13.791 1.00 85.88 158 ILE A N 1
ATOM 1239 C CA . ILE A 1 158 ? -8.039 6.953 14.599 1.00 85.88 158 ILE A CA 1
ATOM 1240 C C . ILE A 1 158 ? -7.249 6.902 15.913 1.00 85.88 158 ILE A C 1
ATOM 1242 O O . ILE A 1 158 ? -7.792 6.527 16.945 1.00 85.88 158 ILE A O 1
ATOM 1246 N N . GLN A 1 159 ? -5.979 7.316 15.887 1.00 82.75 159 GLN A N 1
ATOM 1247 C CA . GLN A 1 159 ? -5.121 7.358 17.077 1.00 82.75 159 GLN A CA 1
ATOM 1248 C C . GLN A 1 159 ? -5.495 8.472 18.054 1.00 82.75 159 GLN A C 1
ATOM 1250 O O . GLN A 1 159 ? -5.173 8.372 19.234 1.00 82.75 159 GLN A O 1
ATOM 1255 N N . GLN A 1 160 ? -6.124 9.550 17.580 1.00 80.62 160 GLN A N 1
ATOM 1256 C CA . GLN A 1 160 ? -6.552 10.640 18.446 1.00 80.62 160 GLN A CA 1
ATOM 1257 C C . GLN A 1 160 ? -7.866 10.257 19.141 1.00 80.62 160 GLN A C 1
ATOM 1259 O O . GLN A 1 160 ? -8.905 10.214 18.478 1.00 80.62 160 GLN A O 1
ATOM 1264 N N . PRO A 1 161 ? -7.870 10.004 20.466 1.00 59.47 161 PRO A N 1
ATOM 1265 C CA . PRO A 1 161 ? -9.118 9.878 21.200 1.00 59.47 161 PRO A CA 1
ATOM 1266 C C . PRO A 1 161 ? -9.846 11.218 21.092 1.00 59.47 161 PRO A C 1
ATOM 1268 O O . PRO A 1 161 ? -9.283 12.253 21.442 1.00 59.47 161 PRO A O 1
ATOM 1271 N N . ASN A 1 162 ? -11.067 11.213 20.555 1.00 54.97 162 ASN A N 1
ATOM 1272 C CA . ASN A 1 162 ? -11.883 12.417 20.408 1.00 54.97 162 ASN A CA 1
ATOM 1273 C C . ASN A 1 162 ? -11.939 13.183 21.747 1.00 54.97 162 ASN A C 1
ATOM 1275 O O . ASN A 1 162 ? -12.579 12.698 22.682 1.00 54.97 162 ASN A O 1
ATOM 1279 N N . PRO A 1 163 ? -11.347 14.388 21.858 1.00 57.41 163 PRO A N 1
ATOM 1280 C CA . PRO A 1 163 ? -11.369 15.150 23.107 1.00 57.41 163 PRO A CA 1
ATOM 1281 C C . PRO A 1 163 ? -12.753 15.756 23.403 1.00 57.41 163 PRO A C 1
ATOM 1283 O O . PRO A 1 163 ? -12.992 16.252 24.497 1.00 57.41 163 PRO A O 1
ATOM 1286 N N . HIS A 1 164 ? -13.680 15.713 22.441 1.00 57.41 164 HIS A N 1
ATOM 1287 C CA . HIS A 1 164 ? -14.994 16.357 22.526 1.00 57.41 164 HIS A CA 1
ATOM 1288 C C . HIS A 1 164 ? -16.120 15.483 23.110 1.00 57.41 164 HIS A C 1
ATOM 1290 O O . HIS A 1 164 ? -17.253 15.943 23.169 1.00 57.41 164 HIS A O 1
ATOM 1296 N N . LEU A 1 165 ? -15.837 14.248 23.542 1.00 53.41 165 LEU A N 1
ATOM 1297 C CA . LEU A 1 165 ? -16.825 13.340 24.157 1.00 53.41 165 LEU A CA 1
ATOM 1298 C C . LEU A 1 165 ? -16.627 13.144 25.674 1.00 53.41 165 LEU A C 1
ATOM 1300 O O . LEU A 1 165 ? -17.247 12.266 26.261 1.00 53.41 165 LEU A O 1
ATOM 1304 N N . ALA A 1 166 ? -15.774 13.954 26.309 1.00 48.09 166 ALA A N 1
ATOM 1305 C CA . ALA A 1 166 ? -15.471 13.889 27.743 1.00 48.09 166 ALA A CA 1
ATOM 1306 C C . ALA A 1 166 ? -16.102 15.040 28.561 1.00 48.09 166 ALA A C 1
ATOM 1308 O O . ALA A 1 166 ? -15.482 15.517 29.510 1.00 48.09 166 ALA A O 1
ATOM 1309 N N . ALA A 1 167 ? -17.298 15.508 28.182 1.00 45.47 167 ALA A N 1
ATOM 1310 C CA . ALA A 1 167 ? -18.039 16.555 28.896 1.00 45.47 167 ALA A CA 1
ATOM 1311 C C . ALA A 1 167 ? -19.418 16.061 29.342 1.00 45.47 167 ALA A C 1
ATOM 1313 O O . ALA A 1 167 ? -20.096 15.416 28.510 1.00 45.47 167 ALA A O 1
#

Secondary structure (DSSP, 8-state):
---------------SS-HHHHHHHHHHS-HHHHHHHHHHHHHHHHHHHHHHHHHHHHHHHHTS--TTS-SS---------------------TTSTTHHHHHHHHHHHHHHHTT-HHHHHHHHHHHHHHTTT---HHHHHHHHHHHHHHHHHHHHHHHS--GGG--

Foldseek 3Di:
DDDDDPPPPPPVPQDQFDVVLLVVCCVVPPNVVLLVLLVVLLVCLVVLLVQLLVLVVVLVVVVDDPPPPPDDDDDDDDDDDDDDDDDPPVPPPVPSNCSNVVSLVVQLVSCVNNRRVQSNVLSVVQNVVSVVVHDPSVVSSVSSVVSSVVSSVVSVVVVDDPPVPPD

pLDDT: mean 79.8, std 18.75, range [41.53, 97.31]